Protein AF-A0A2S6PLZ0-F1 (afdb_monomer)

Solvent-accessible surface area (backbone atoms only — not comparable to full-atom values): 4575 Å² total; per-residue (Å²): 134,85,80,76,79,79,80,79,70,58,78,92,73,52,52,70,47,24,56,69,52,42,10,12,60,86,76,64,48,77,49,81,75,72,57,41,83,77,50,69,45,82,44,70,60,88,93,44,78,57,62,26,57,33,29,22,25,65,92,72,50,70,67,89,70,96,74,92,76,133

Mean predicted aligned error: 7.04 Å

Secondary structure (DSSP, 8-state):
---PPPPPPPGGG--HHHHTTSB-TTT-PBP-SS-EEEEEE--EETTEE--EEEEE-HHHH---------

Radius of gyration: 13.62 Å; Cα contacts (8 Å, |Δi|>4): 112; chains: 1; bounding box: 24×31×42 Å

pLDDT: mean 84.37, std 18.57, range [34.06, 97.5]

Sequence (70 aa):
MTAHPRPLPGPDRLTWDQSAGRACVYCARPLTSGAVHVGTIRDRLGAHVLDTEAWAGPCCSTTASPDSER

Foldseek 3Di:
DDDDQDDFDAPVPDDPCQQVVQAARPPRHGDDPAKDFSDWRWDDDVPDTSIGTHIHHPVRPPPPDPDPDD

Structure (mmCIF, N/CA/C/O backbone):
data_AF-A0A2S6PLZ0-F1
#
_entry.id   AF-A0A2S6PLZ0-F1
#
loop_
_atom_site.group_PDB
_atom_site.id
_atom_site.type_symbol
_atom_site.label_atom_id
_atom_site.label_alt_id
_atom_site.label_comp_id
_atom_site.label_asym_id
_atom_site.label_entity_id
_atom_site.label_seq_id
_atom_site.pdbx_PDB_ins_code
_atom_site.Cartn_x
_atom_site.Cartn_y
_atom_site.Cartn_z
_atom_site.occupancy
_atom_site.B_iso_or_equiv
_atom_site.auth_seq_id
_atom_site.auth_comp_id
_atom_site.auth_asym_id
_atom_site.auth_atom_id
_atom_site.pdbx_PDB_model_num
ATOM 1 N N . MET A 1 1 ? 11.335 15.138 19.198 1.00 34.06 1 MET A N 1
ATOM 2 C CA . MET A 1 1 ? 11.752 13.763 18.843 1.00 34.06 1 MET A CA 1
ATOM 3 C C . MET A 1 1 ? 11.120 13.430 17.503 1.00 34.06 1 MET A C 1
ATOM 5 O O . MET A 1 1 ? 9.903 13.354 17.431 1.00 34.06 1 MET A O 1
ATOM 9 N N . THR A 1 2 ? 11.900 13.343 16.427 1.00 39.31 2 THR A N 1
ATOM 10 C CA . THR A 1 2 ? 11.385 12.992 15.096 1.00 39.31 2 THR A CA 1
ATOM 11 C C . THR A 1 2 ? 11.057 11.504 15.073 1.00 39.31 2 THR A C 1
ATOM 13 O O . THR A 1 2 ? 11.965 10.677 15.125 1.00 39.31 2 THR A O 1
ATOM 16 N N . ALA A 1 3 ? 9.771 11.152 15.045 1.00 50.75 3 ALA A N 1
ATOM 17 C CA . ALA A 1 3 ? 9.352 9.781 14.782 1.00 50.75 3 ALA A CA 1
ATOM 18 C C . ALA A 1 3 ? 9.896 9.379 13.405 1.00 50.75 3 ALA A C 1
ATOM 20 O O . ALA A 1 3 ? 9.542 9.990 12.397 1.00 50.75 3 ALA A O 1
ATOM 21 N N . HIS A 1 4 ? 10.800 8.399 13.355 1.00 50.75 4 HIS A N 1
ATOM 22 C CA . HIS A 1 4 ? 11.233 7.854 12.075 1.00 50.75 4 HIS A CA 1
ATOM 23 C C . HIS A 1 4 ? 10.025 7.188 11.407 1.00 50.75 4 HIS A C 1
ATOM 25 O O . HIS A 1 4 ? 9.410 6.315 12.030 1.00 50.75 4 HIS A O 1
ATOM 31 N N . PRO A 1 5 ? 9.657 7.582 10.175 1.00 67.81 5 PRO A N 1
ATOM 32 C CA . PRO A 1 5 ? 8.576 6.918 9.468 1.00 67.81 5 PRO A CA 1
ATOM 33 C C . PRO A 1 5 ? 8.930 5.437 9.311 1.00 67.81 5 PRO A C 1
ATOM 35 O O . PRO A 1 5 ? 10.038 5.092 8.893 1.00 67.81 5 PRO A O 1
ATOM 38 N N . ARG A 1 6 ? 7.999 4.554 9.697 1.00 84.38 6 ARG A N 1
ATOM 39 C CA . ARG A 1 6 ? 8.157 3.111 9.498 1.00 84.38 6 ARG A CA 1
ATOM 40 C C . ARG A 1 6 ? 8.357 2.868 7.993 1.00 84.38 6 ARG A C 1
ATOM 42 O O . ARG A 1 6 ? 7.563 3.384 7.208 1.00 84.38 6 ARG A O 1
ATOM 49 N N . PRO A 1 7 ? 9.391 2.117 7.576 1.00 89.56 7 PRO A N 1
ATOM 50 C CA . PRO A 1 7 ? 9.627 1.872 6.161 1.00 89.56 7 PRO A CA 1
ATOM 51 C C . PRO A 1 7 ? 8.452 1.104 5.551 1.00 89.56 7 PRO A C 1
ATOM 53 O O . PRO A 1 7 ? 7.908 0.187 6.176 1.00 89.56 7 PRO A O 1
ATOM 56 N N . LEU A 1 8 ? 8.074 1.479 4.329 1.00 92.69 8 LEU A N 1
ATOM 57 C CA . LEU A 1 8 ? 7.066 0.747 3.571 1.00 92.69 8 LEU A CA 1
ATOM 58 C C . LEU A 1 8 ? 7.615 -0.633 3.168 1.00 92.69 8 LEU A C 1
ATOM 60 O O . LEU A 1 8 ? 8.805 -0.747 2.853 1.00 92.69 8 LEU A O 1
ATOM 64 N N . PRO A 1 9 ? 6.780 -1.687 3.173 1.00 93.00 9 PRO A N 1
ATOM 65 C CA . PRO A 1 9 ? 7.151 -2.975 2.601 1.00 93.00 9 PRO A CA 1
ATOM 66 C C . PRO A 1 9 ? 7.478 -2.855 1.108 1.00 93.00 9 PRO A C 1
ATOM 68 O O . PRO A 1 9 ? 7.003 -1.947 0.426 1.00 93.00 9 PRO A O 1
ATOM 71 N N . GLY A 1 10 ? 8.258 -3.809 0.597 1.00 92.94 10 GLY A N 1
ATOM 72 C CA . GLY A 1 10 ? 8.425 -3.984 -0.845 1.00 92.94 10 GLY A CA 1
ATOM 73 C C . GLY A 1 10 ? 7.121 -4.445 -1.515 1.00 92.94 10 GLY A C 1
ATOM 74 O O . GLY A 1 10 ? 6.303 -5.095 -0.854 1.00 92.94 10 GLY A O 1
ATOM 75 N N . PRO A 1 11 ? 6.922 -4.130 -2.808 1.00 91.69 11 PRO A N 1
ATOM 76 C CA . PRO A 1 11 ? 5.707 -4.487 -3.548 1.00 91.69 11 PRO A CA 1
ATOM 77 C C . PRO A 1 11 ? 5.480 -6.006 -3.618 1.00 91.69 11 PRO A C 1
ATOM 79 O O . PRO A 1 11 ? 4.344 -6.465 -3.558 1.00 91.69 11 PRO A O 1
ATOM 82 N N . ASP A 1 12 ? 6.558 -6.794 -3.632 1.00 92.25 12 ASP A N 1
ATOM 83 C CA . ASP A 1 12 ? 6.561 -8.262 -3.631 1.00 92.25 12 ASP A CA 1
ATOM 84 C C . ASP A 1 12 ? 5.997 -8.888 -2.345 1.00 92.25 12 ASP A C 1
ATOM 86 O O . ASP A 1 12 ? 5.669 -10.074 -2.317 1.00 92.25 12 ASP A O 1
ATOM 90 N N . ARG A 1 13 ? 5.888 -8.100 -1.269 1.00 94.06 13 ARG A N 1
ATOM 91 C CA . ARG A 1 13 ? 5.433 -8.563 0.050 1.00 94.06 13 ARG A CA 1
ATOM 92 C C . ARG A 1 13 ? 3.986 -8.211 0.355 1.00 94.06 13 ARG A C 1
ATOM 94 O O . ARG A 1 13 ? 3.490 -8.605 1.411 1.00 94.06 13 ARG A O 1
ATOM 101 N N . LEU A 1 14 ? 3.333 -7.443 -0.511 1.00 94.50 14 LEU A N 1
ATOM 102 C CA . LEU A 1 14 ? 1.959 -7.022 -0.291 1.00 94.50 14 LEU A CA 1
ATOM 103 C C . LEU A 1 14 ? 0.994 -8.151 -0.633 1.00 94.50 14 LEU A C 1
ATOM 105 O O . LEU A 1 14 ? 1.112 -8.819 -1.661 1.00 94.50 14 LEU A O 1
ATOM 109 N N . THR A 1 15 ? -0.013 -8.332 0.214 1.00 96.50 15 THR A N 1
ATOM 110 C CA . THR A 1 15 ? -1.205 -9.070 -0.196 1.00 96.50 15 THR A CA 1
ATOM 111 C C . THR A 1 15 ? -2.009 -8.235 -1.189 1.00 96.50 15 THR A C 1
ATOM 113 O O . THR A 1 15 ? -1.905 -7.007 -1.223 1.00 96.50 15 THR A O 1
ATOM 116 N N . TRP A 1 16 ? -2.879 -8.889 -1.959 1.00 95.38 16 TRP A N 1
ATOM 117 C CA . TRP A 1 16 ? -3.758 -8.190 -2.897 1.00 95.38 16 TRP A CA 1
ATOM 118 C C . TRP A 1 16 ? -4.593 -7.093 -2.215 1.00 95.38 16 TRP A C 1
ATOM 120 O O . TRP A 1 16 ? -4.701 -5.990 -2.742 1.00 95.38 16 TRP A O 1
ATOM 130 N N . ASP A 1 17 ? -5.116 -7.352 -1.011 1.00 97.50 17 ASP A N 1
ATOM 131 C CA . ASP A 1 17 ? -5.891 -6.356 -0.262 1.00 97.50 17 ASP A CA 1
ATOM 132 C C . ASP A 1 17 ? -5.045 -5.156 0.181 1.00 97.50 17 ASP A C 1
ATOM 134 O O . ASP A 1 17 ? -5.552 -4.035 0.231 1.00 97.50 17 ASP A O 1
ATOM 138 N N . GLN A 1 18 ? -3.763 -5.358 0.491 1.00 97.00 18 GLN A N 1
ATOM 139 C CA . GLN A 1 18 ? -2.855 -4.252 0.800 1.00 97.00 18 GLN A CA 1
ATOM 140 C C . GLN A 1 18 ? -2.567 -3.424 -0.454 1.00 97.00 18 GLN A C 1
ATOM 142 O O . GLN A 1 18 ? -2.644 -2.199 -0.391 1.00 97.00 18 GLN A O 1
ATOM 147 N N . SER A 1 19 ? -2.327 -4.076 -1.597 1.00 95.81 19 SER A N 1
ATOM 148 C CA . SER A 1 19 ? -2.114 -3.386 -2.875 1.00 95.81 19 SER A CA 1
ATOM 149 C C . SER A 1 19 ? -3.354 -2.642 -3.375 1.00 95.81 19 SER A C 1
ATOM 151 O O . SER A 1 19 ? -3.2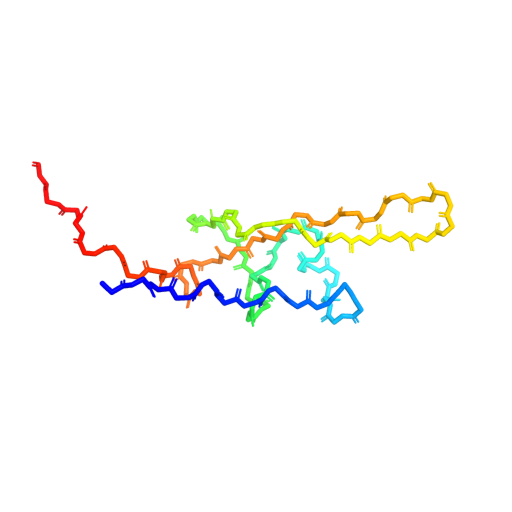44 -1.599 -4.009 1.00 95.81 19 SER A O 1
ATOM 153 N N . ALA A 1 20 ? -4.549 -3.142 -3.062 1.00 95.50 20 ALA A N 1
ATOM 154 C CA . ALA A 1 20 ? -5.815 -2.502 -3.407 1.00 95.50 20 ALA A CA 1
ATOM 155 C C . ALA A 1 20 ? -6.229 -1.375 -2.436 1.00 95.50 20 ALA A C 1
ATOM 157 O O . ALA A 1 20 ? -7.331 -0.841 -2.572 1.00 95.50 20 ALA A O 1
ATOM 158 N N . GLY A 1 21 ? -5.415 -1.056 -1.420 1.00 95.06 21 GLY A N 1
ATOM 159 C CA . GLY A 1 21 ? -5.752 -0.063 -0.392 1.00 95.06 21 GLY A CA 1
ATOM 160 C C . GLY A 1 21 ? -6.892 -0.489 0.546 1.00 95.06 21 GLY A C 1
ATOM 161 O O . GLY A 1 21 ? -7.508 0.350 1.198 1.00 95.06 21 GLY A O 1
ATOM 162 N N . ARG A 1 22 ? -7.196 -1.790 0.622 1.00 96.44 22 ARG A N 1
ATOM 163 C CA . ARG A 1 22 ? -8.277 -2.365 1.447 1.00 96.44 22 ARG A CA 1
ATOM 164 C C . ARG A 1 22 ? -7.797 -2.871 2.799 1.00 96.44 22 ARG A C 1
ATOM 166 O O . ARG A 1 22 ? -8.606 -3.040 3.707 1.00 96.44 22 ARG A O 1
ATOM 173 N N . ALA A 1 23 ? -6.500 -3.118 2.946 1.00 97.00 23 ALA A N 1
ATOM 174 C CA . ALA A 1 23 ? -5.892 -3.596 4.178 1.00 97.00 23 ALA A CA 1
ATOM 175 C C . ALA A 1 23 ? -4.693 -2.736 4.583 1.00 97.00 23 ALA A C 1
ATOM 177 O O . ALA A 1 23 ? -3.983 -2.183 3.747 1.00 97.00 23 ALA A O 1
ATOM 178 N N . CYS A 1 24 ? -4.454 -2.643 5.891 1.00 95.88 24 CYS A N 1
ATOM 179 C CA . CYS A 1 24 ? -3.324 -1.911 6.440 1.00 95.88 24 CYS A CA 1
ATOM 180 C C . CYS A 1 24 ? -2.011 -2.464 5.875 1.00 95.88 24 CYS A C 1
ATOM 182 O O . CYS A 1 24 ? -1.712 -3.653 6.036 1.00 95.88 24 CYS A O 1
ATOM 184 N N . VAL A 1 25 ? -1.187 -1.591 5.296 1.00 96.38 25 VAL A N 1
ATOM 185 C CA . VAL A 1 25 ? 0.088 -1.965 4.669 1.00 96.38 25 VAL A CA 1
ATOM 186 C C . VAL A 1 25 ? 1.051 -2.659 5.645 1.00 96.38 25 VAL A C 1
ATOM 188 O O . VAL A 1 25 ? 1.889 -3.454 5.239 1.00 96.38 25 VAL A O 1
ATOM 191 N N . TYR A 1 26 ? 0.903 -2.426 6.953 1.00 94.75 26 TYR A N 1
ATOM 192 C CA . TYR A 1 26 ? 1.794 -2.985 7.972 1.00 94.75 26 TYR A CA 1
ATOM 193 C C . TYR A 1 26 ? 1.296 -4.268 8.643 1.00 94.75 26 TYR A C 1
ATOM 195 O O . TYR A 1 26 ? 2.119 -5.061 9.091 1.00 94.75 26 TYR A O 1
ATOM 203 N N . CYS A 1 27 ? -0.019 -4.455 8.790 1.00 94.56 27 CYS A N 1
ATOM 204 C CA . CYS A 1 27 ? -0.577 -5.560 9.586 1.00 94.56 27 CYS A CA 1
ATOM 205 C C . CYS A 1 27 ? -1.673 -6.367 8.877 1.00 94.56 27 CYS A C 1
ATOM 207 O O . CYS A 1 27 ? -2.253 -7.255 9.496 1.00 94.56 27 CYS A O 1
ATOM 209 N N . ALA A 1 28 ? -1.980 -6.040 7.618 1.00 95.81 28 ALA A N 1
ATOM 210 C CA . ALA A 1 28 ? -2.974 -6.697 6.764 1.00 95.81 28 ALA A CA 1
ATOM 211 C C . ALA A 1 28 ? -4.419 -6.721 7.304 1.00 95.81 28 ALA A C 1
ATOM 213 O O . ALA A 1 28 ? -5.293 -7.348 6.711 1.00 95.81 28 ALA A O 1
ATOM 214 N N . ARG A 1 29 ? -4.718 -6.014 8.401 1.00 96.19 29 ARG A N 1
ATOM 215 C CA . ARG A 1 29 ? -6.096 -5.887 8.892 1.00 96.19 29 ARG A CA 1
ATOM 216 C C . ARG A 1 29 ? -6.935 -5.038 7.930 1.00 96.19 29 ARG A C 1
ATOM 218 O O . ARG A 1 29 ? -6.404 -4.035 7.440 1.00 96.19 29 ARG A O 1
ATOM 225 N N . PRO A 1 30 ? -8.218 -5.382 7.709 1.00 96.50 30 PRO A N 1
ATOM 226 C CA . PRO A 1 30 ? -9.113 -4.594 6.870 1.00 96.50 30 PRO A CA 1
ATOM 227 C C . PRO A 1 30 ? -9.166 -3.134 7.314 1.00 96.50 30 PRO A C 1
ATOM 229 O O . PRO A 1 30 ? -9.249 -2.833 8.508 1.00 96.50 30 PRO A O 1
ATOM 232 N N . LEU A 1 31 ? -9.114 -2.236 6.340 1.00 94.94 31 LEU A N 1
ATOM 233 C CA . LEU A 1 31 ? -9.320 -0.814 6.536 1.00 94.94 31 LEU A CA 1
ATOM 234 C C . LEU A 1 31 ? -10.807 -0.517 6.410 1.00 94.94 31 LEU A C 1
ATOM 236 O O . LEU A 1 31 ? -11.481 -0.983 5.494 1.00 94.94 31 LEU A O 1
ATOM 240 N N . THR A 1 32 ? -11.312 0.266 7.352 1.00 87.94 32 THR A N 1
ATOM 241 C CA . THR A 1 32 ? -12.681 0.771 7.333 1.00 87.94 32 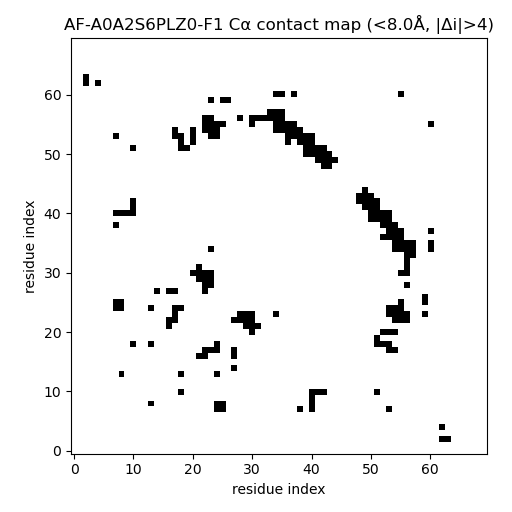THR A CA 1
ATOM 242 C C . THR A 1 32 ? -12.623 2.292 7.358 1.00 87.94 32 THR A C 1
ATOM 244 O O . THR A 1 32 ? -12.414 2.919 6.324 1.00 87.94 32 THR A O 1
ATOM 247 N N . SER A 1 33 ? -12.721 2.898 8.535 1.00 88.06 33 SER A N 1
ATOM 248 C CA . SER A 1 33 ? -12.580 4.334 8.750 1.00 88.06 33 SER A CA 1
ATOM 249 C C . SER A 1 33 ? -11.250 4.672 9.430 1.00 88.06 33 SER A C 1
ATOM 251 O O . SER A 1 33 ? -10.629 3.839 10.093 1.00 88.06 33 SER A O 1
ATOM 253 N N . GLY A 1 34 ? -10.790 5.913 9.247 1.00 88.44 34 GLY A N 1
ATOM 254 C CA . GLY A 1 34 ? -9.571 6.418 9.889 1.00 88.44 34 GLY A CA 1
ATOM 255 C C . GLY A 1 34 ? -8.263 5.883 9.300 1.00 88.44 34 GLY A C 1
ATOM 256 O O . GLY A 1 34 ? -7.222 5.981 9.947 1.00 88.44 34 GLY A O 1
ATOM 257 N N . ALA A 1 35 ? -8.297 5.304 8.096 1.00 92.38 35 ALA A N 1
ATOM 258 C CA . ALA A 1 35 ? -7.079 4.988 7.366 1.00 92.38 35 ALA A CA 1
ATOM 259 C C . ALA A 1 35 ? -6.364 6.280 6.948 1.00 92.38 35 ALA A C 1
ATOM 261 O O . ALA A 1 35 ? -7.003 7.237 6.510 1.00 92.38 35 ALA A O 1
ATOM 262 N N . VAL A 1 36 ? -5.040 6.294 7.062 1.00 93.38 36 VAL A N 1
ATOM 263 C CA . VAL A 1 36 ? -4.201 7.406 6.609 1.00 93.38 36 VAL A CA 1
ATOM 264 C C . VAL A 1 36 ? -3.281 6.940 5.494 1.00 93.38 36 VAL A C 1
ATOM 266 O O . VAL A 1 36 ? -2.765 5.818 5.522 1.00 93.38 36 VAL A O 1
ATOM 269 N N . HIS A 1 37 ? -3.060 7.814 4.522 1.00 93.44 37 HIS A N 1
ATOM 270 C CA . HIS A 1 37 ? -2.072 7.589 3.482 1.00 93.44 37 HIS A CA 1
ATOM 271 C C . HIS A 1 37 ? -0.667 7.712 4.084 1.00 93.44 37 HIS A C 1
ATOM 273 O O . HIS A 1 37 ? -0.343 8.721 4.711 1.00 93.44 37 HIS A O 1
ATOM 279 N N . VAL A 1 38 ? 0.161 6.681 3.910 1.00 93.38 38 VAL A N 1
ATOM 280 C CA . VAL A 1 38 ? 1.524 6.617 4.472 1.00 93.38 38 VAL A CA 1
ATOM 281 C C . VAL A 1 38 ? 2.622 6.652 3.410 1.00 93.38 38 VAL A C 1
ATOM 283 O O . VAL A 1 38 ? 3.802 6.687 3.753 1.00 93.38 38 VAL A O 1
ATOM 286 N N . GLY A 1 39 ? 2.251 6.685 2.131 1.00 94.12 39 GLY A N 1
ATOM 287 C CA . GLY A 1 39 ? 3.167 6.874 1.012 1.00 94.12 39 GLY A CA 1
ATOM 288 C C . GLY A 1 39 ? 2.797 6.027 -0.199 1.00 94.12 39 GLY A C 1
ATOM 289 O O . GLY A 1 39 ? 1.794 5.324 -0.208 1.00 94.12 39 GLY A O 1
ATOM 290 N N . THR A 1 40 ? 3.645 6.076 -1.221 1.00 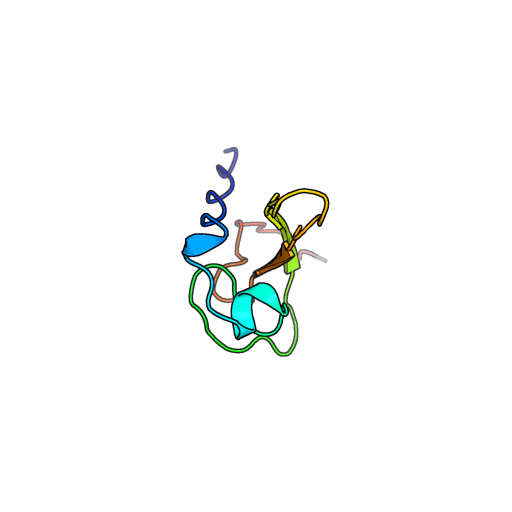95.69 40 THR A N 1
ATOM 291 C CA . THR A 1 40 ? 3.462 5.314 -2.461 1.00 95.69 40 THR A CA 1
ATOM 292 C C . THR A 1 40 ? 4.610 4.330 -2.619 1.00 95.69 40 THR A C 1
ATOM 294 O O . THR A 1 40 ? 5.774 4.736 -2.670 1.00 95.69 40 THR A O 1
ATOM 297 N N . ILE A 1 41 ? 4.289 3.044 -2.715 1.00 95.56 41 ILE A N 1
ATOM 298 C CA . ILE A 1 41 ? 5.249 1.996 -3.058 1.00 95.56 41 ILE A CA 1
ATOM 299 C C . ILE A 1 41 ? 5.424 2.044 -4.570 1.00 95.56 41 ILE A C 1
ATOM 301 O O . ILE A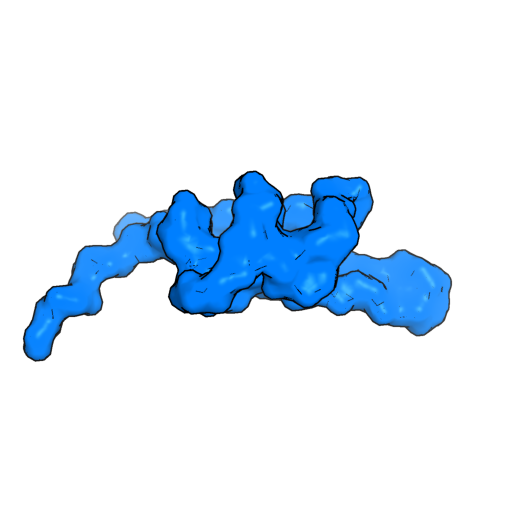 1 41 ? 4.453 1.903 -5.311 1.00 95.56 41 ILE A O 1
ATOM 305 N N . ARG A 1 42 ? 6.651 2.310 -5.022 1.00 94.50 42 ARG A N 1
ATOM 306 C CA . ARG A 1 42 ? 6.965 2.413 -6.449 1.00 94.50 42 ARG A CA 1
ATOM 307 C C . ARG A 1 42 ? 7.298 1.041 -7.006 1.00 94.50 42 ARG A C 1
ATOM 309 O O . ARG A 1 42 ? 8.151 0.361 -6.440 1.00 94.50 42 ARG A O 1
ATOM 316 N N . ASP A 1 43 ? 6.668 0.676 -8.115 1.00 93.75 43 ASP A N 1
ATOM 317 C CA . ASP A 1 43 ? 6.941 -0.590 -8.792 1.00 93.75 43 ASP A CA 1
ATOM 318 C C . ASP A 1 43 ? 6.690 -0.502 -10.303 1.00 93.75 43 ASP A C 1
ATOM 320 O O . ASP A 1 43 ? 5.934 0.347 -10.791 1.00 93.75 43 ASP A O 1
ATOM 324 N N . ARG A 1 44 ? 7.367 -1.359 -11.071 1.00 93.75 44 ARG A N 1
ATOM 325 C CA . ARG A 1 44 ? 7.277 -1.402 -12.533 1.00 93.75 44 ARG A CA 1
ATOM 326 C C . ARG A 1 44 ? 7.407 -2.820 -13.063 1.00 93.75 44 ARG A C 1
ATOM 328 O O . ARG A 1 44 ? 8.332 -3.544 -12.711 1.00 93.75 44 ARG A O 1
ATOM 335 N N . LEU A 1 45 ? 6.557 -3.150 -14.031 1.00 91.38 45 LEU A N 1
ATOM 336 C CA . LEU A 1 45 ? 6.653 -4.375 -14.818 1.00 91.38 45 LEU A CA 1
ATOM 337 C C . LEU A 1 45 ? 6.758 -4.024 -16.304 1.00 91.38 45 LEU A C 1
ATOM 339 O O . LEU A 1 45 ? 5.765 -3.730 -16.972 1.00 91.38 45 LEU A O 1
ATOM 343 N N . GLY A 1 46 ? 7.986 -4.019 -16.826 1.00 92.75 46 GLY A N 1
ATOM 344 C CA . GLY A 1 46 ? 8.258 -3.531 -18.178 1.00 92.75 46 GLY A CA 1
ATOM 345 C C . GLY A 1 46 ? 7.846 -2.062 -18.330 1.00 92.75 46 GLY A C 1
ATOM 346 O O . GLY A 1 46 ? 8.341 -1.201 -17.605 1.00 92.75 46 GLY A O 1
ATOM 347 N N . ALA A 1 47 ? 6.934 -1.777 -19.264 1.00 93.94 47 ALA A N 1
ATOM 348 C CA . ALA A 1 47 ? 6.378 -0.436 -19.479 1.00 93.94 47 ALA A CA 1
ATOM 349 C C . ALA A 1 47 ? 5.216 -0.083 -18.527 1.00 93.94 47 ALA A C 1
ATOM 351 O O . ALA A 1 47 ? 4.768 1.063 -18.509 1.00 93.94 47 ALA A O 1
ATOM 352 N N . HIS A 1 48 ? 4.712 -1.045 -17.748 1.00 91.31 48 HIS A N 1
ATOM 353 C CA . HIS A 1 48 ? 3.598 -0.825 -16.831 1.00 91.31 48 HIS A CA 1
ATOM 354 C C . HIS A 1 48 ? 4.092 -0.252 -15.501 1.00 91.31 48 HIS A C 1
ATOM 356 O O . HIS A 1 48 ? 4.984 -0.814 -14.865 1.00 91.31 48 HIS A O 1
ATOM 362 N N . VAL A 1 49 ? 3.485 0.855 -15.071 1.00 93.81 49 VAL A N 1
ATOM 363 C CA . VAL A 1 49 ? 3.663 1.417 -13.727 1.00 93.81 49 VAL A CA 1
ATOM 364 C C . VAL A 1 49 ? 2.671 0.728 -12.795 1.00 93.81 49 VAL A C 1
ATOM 366 O O . VAL A 1 49 ? 1.472 0.740 -13.065 1.00 93.81 49 VAL A O 1
ATOM 369 N N . LEU A 1 50 ? 3.181 0.118 -11.725 1.00 93.25 50 LEU A N 1
ATOM 370 C CA . LEU A 1 50 ? 2.412 -0.642 -10.730 1.0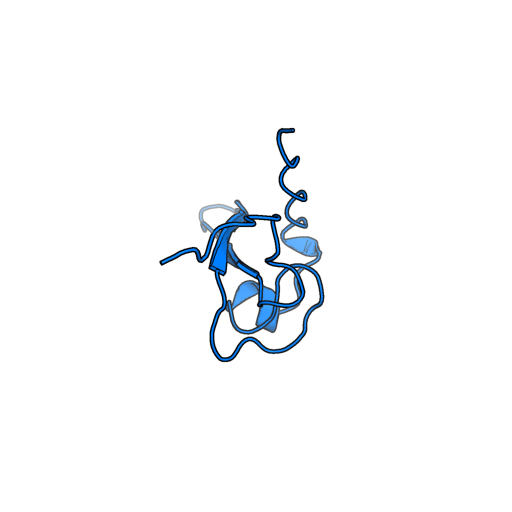0 93.25 50 LEU A CA 1
ATOM 371 C C . LEU A 1 50 ? 2.458 0.033 -9.354 1.00 93.25 50 LEU A C 1
ATOM 373 O O . LEU A 1 50 ? 2.345 -0.613 -8.312 1.00 93.25 50 LEU A O 1
ATOM 377 N N . ASP A 1 51 ? 2.653 1.350 -9.360 1.00 94.94 51 ASP A N 1
ATOM 378 C CA . ASP A 1 51 ? 2.704 2.146 -8.148 1.00 94.94 51 ASP A CA 1
ATOM 379 C C . ASP A 1 51 ? 1.448 1.917 -7.306 1.00 94.94 51 ASP A C 1
ATOM 381 O O . ASP A 1 51 ? 0.319 1.949 -7.795 1.00 94.94 51 ASP A O 1
ATOM 385 N N . THR A 1 52 ? 1.671 1.678 -6.023 1.00 95.00 52 THR A N 1
ATOM 386 C CA . THR A 1 52 ? 0.639 1.284 -5.075 1.00 95.00 52 THR A CA 1
ATOM 387 C C . THR A 1 52 ? 0.559 2.322 -3.969 1.00 95.00 52 THR A C 1
ATOM 389 O O . THR A 1 52 ? 1.549 2.599 -3.286 1.00 95.00 52 THR A O 1
ATOM 392 N N . GLU A 1 53 ? -0.621 2.903 -3.770 1.00 95.31 53 GLU A N 1
ATOM 393 C C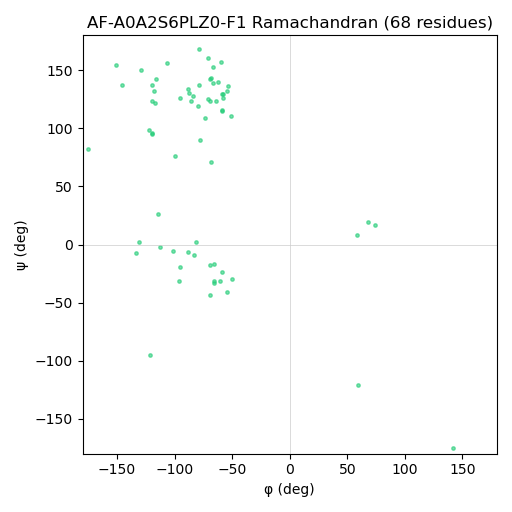A . GLU A 1 53 ? -0.876 3.750 -2.608 1.00 95.31 53 GLU A C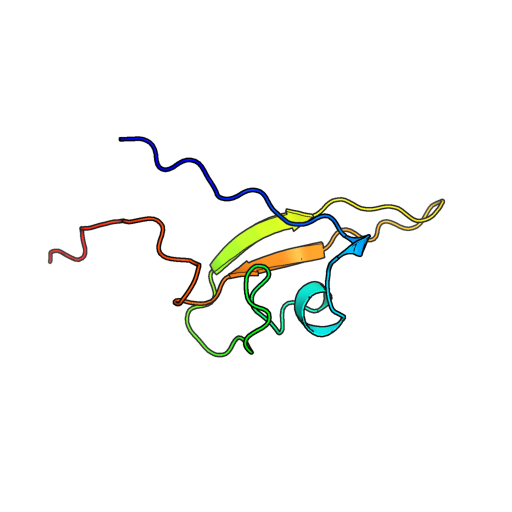A 1
ATOM 394 C C . GLU A 1 53 ? -0.910 2.893 -1.342 1.00 95.31 53 GLU A C 1
ATOM 396 O O . GLU A 1 53 ? -1.683 1.941 -1.225 1.00 95.31 53 GLU A O 1
ATOM 401 N N . ALA A 1 54 ? -0.067 3.236 -0.374 1.00 95.75 54 ALA A N 1
ATOM 402 C CA . ALA A 1 54 ? 0.009 2.546 0.897 1.00 95.75 54 ALA A CA 1
ATOM 403 C C . ALA A 1 54 ? -0.839 3.269 1.945 1.00 95.75 54 ALA A C 1
ATOM 405 O O . ALA A 1 54 ? -0.650 4.456 2.234 1.00 95.75 54 ALA A O 1
ATOM 406 N N . TRP A 1 55 ? -1.732 2.508 2.571 1.00 95.81 55 TRP A N 1
ATOM 407 C CA . TRP A 1 55 ? -2.656 2.992 3.588 1.00 95.81 55 TRP A CA 1
ATOM 408 C C . TRP A 1 55 ? -2.423 2.268 4.915 1.00 95.81 55 TRP A C 1
ATOM 410 O O . TRP A 1 55 ? -2.233 1.050 4.956 1.00 95.81 55 TRP A O 1
ATOM 420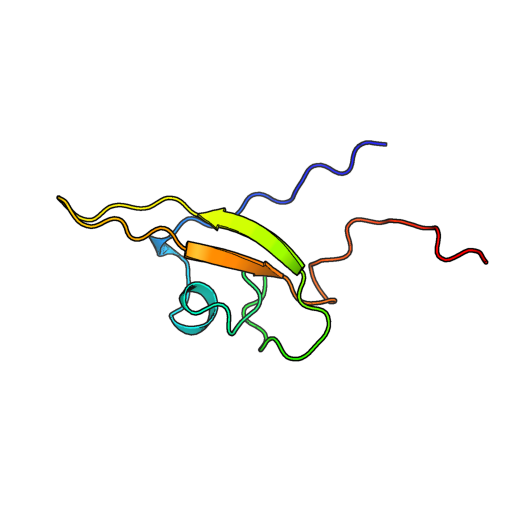 N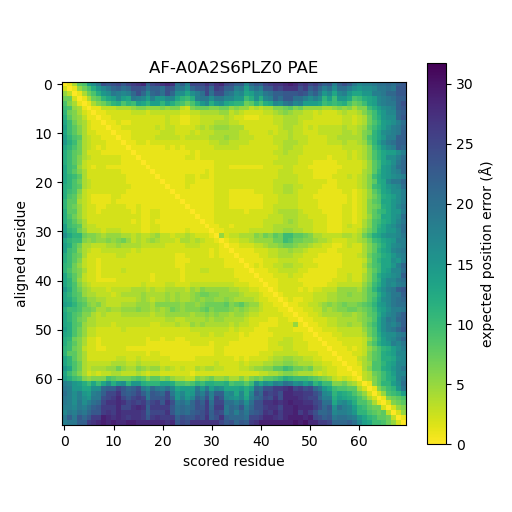 N . ALA A 1 56 ? -2.445 3.005 6.023 1.00 95.06 56 ALA A N 1
ATOM 421 C CA . ALA A 1 56 ? -2.330 2.449 7.367 1.00 95.06 56 ALA A CA 1
ATOM 422 C C . ALA A 1 56 ? -3.596 2.735 8.172 1.00 95.06 56 ALA A C 1
ATOM 424 O O . ALA A 1 56 ? -4.071 3.866 8.215 1.00 95.06 56 ALA A O 1
ATOM 425 N N . GLY A 1 57 ? -4.131 1.710 8.835 1.00 93.38 57 GLY A N 1
ATOM 426 C CA . GLY A 1 57 ? -5.264 1.878 9.746 1.00 93.38 57 GLY A CA 1
ATOM 427 C C . GLY A 1 57 ? -4.830 2.441 11.104 1.00 93.38 57 GLY A C 1
ATOM 428 O O . GLY A 1 57 ? -3.639 2.372 11.422 1.00 93.38 57 GLY A O 1
ATOM 429 N N . PRO A 1 58 ? -5.779 2.871 11.958 1.00 88.38 58 PRO A N 1
ATOM 430 C CA . PRO A 1 58 ? -5.513 3.453 13.283 1.00 88.38 58 PRO A CA 1
ATOM 431 C C . PRO A 1 58 ? -4.562 2.639 14.171 1.00 88.38 58 PRO A C 1
ATOM 433 O O . PRO A 1 58 ? -3.813 3.181 14.971 1.00 88.38 58 PRO A O 1
ATOM 436 N N . CYS A 1 59 ? -4.546 1.313 14.012 1.00 83.94 59 CYS A N 1
ATOM 437 C CA . CYS A 1 59 ? -3.655 0.420 14.755 1.00 83.94 59 CYS A CA 1
ATOM 438 C C . CYS A 1 59 ? -2.162 0.537 14.390 1.00 83.94 59 CYS A C 1
ATOM 440 O O . CYS A 1 59 ? -1.316 0.030 15.123 1.00 83.94 59 CYS A O 1
ATOM 442 N N . CYS A 1 60 ? -1.827 1.129 13.243 1.00 89.00 60 CYS A N 1
ATOM 443 C CA . CYS A 1 60 ? -0.453 1.253 12.746 1.00 89.00 60 CYS A CA 1
ATOM 444 C C . CYS A 1 60 ? -0.118 2.662 12.242 1.00 89.00 60 CYS A C 1
ATOM 446 O O . CYS A 1 60 ? 1.036 2.915 11.909 1.00 89.00 60 CYS A O 1
ATOM 448 N N . SER A 1 61 ? -1.108 3.554 12.170 1.00 79.81 61 SER A N 1
ATOM 449 C CA . SER A 1 61 ? -0.952 4.947 11.764 1.00 79.81 61 SER A CA 1
ATOM 450 C C . SER A 1 61 ? -0.618 5.890 12.912 1.00 79.81 61 SER A C 1
ATOM 452 O O . SER A 1 61 ? -0.351 7.059 12.641 1.00 79.81 61 SER A O 1
ATOM 454 N N . THR A 1 62 ? -0.619 5.414 14.166 1.00 66.69 62 THR A N 1
ATOM 455 C CA . THR A 1 62 ? -0.209 6.197 15.338 1.00 66.69 62 THR A CA 1
ATOM 456 C C . THR A 1 62 ? 1.292 6.478 15.296 1.00 66.69 62 THR A C 1
ATOM 458 O O . THR A 1 62 ? 2.088 5.962 16.076 1.00 66.69 62 THR A O 1
ATOM 461 N N . THR A 1 63 ? 1.691 7.341 14.373 1.00 55.75 63 THR A N 1
ATOM 462 C CA . THR A 1 63 ? 2.711 8.338 14.642 1.00 55.75 63 THR A CA 1
ATOM 463 C C . THR A 1 63 ? 2.158 9.159 15.798 1.00 55.75 63 THR A C 1
ATOM 465 O O . THR A 1 63 ? 1.087 9.748 15.675 1.00 55.75 63 THR A O 1
ATOM 468 N N . ALA A 1 64 ? 2.819 9.125 16.953 1.00 46.84 64 ALA A N 1
ATOM 469 C CA . ALA A 1 64 ? 2.431 9.935 18.096 1.00 46.84 64 ALA A CA 1
ATOM 470 C C . ALA A 1 64 ? 2.275 11.405 17.667 1.00 46.84 64 ALA A C 1
ATOM 472 O O . ALA A 1 64 ? 3.260 12.074 17.363 1.00 46.84 64 ALA A O 1
ATOM 473 N N . SER A 1 65 ? 1.042 11.899 17.653 1.00 36.94 65 SER A N 1
ATOM 474 C CA . SER A 1 65 ? 0.747 13.317 17.792 1.00 36.94 65 SER A CA 1
ATOM 475 C C . SER A 1 65 ? -0.117 13.435 19.044 1.00 36.94 65 SER A C 1
ATOM 477 O O . SER A 1 65 ? -1.313 13.141 18.988 1.00 36.94 65 SER A O 1
ATOM 479 N N . PRO A 1 66 ? 0.478 13.742 20.211 1.00 49.12 66 PRO A N 1
ATOM 480 C CA . PRO A 1 66 ? -0.296 14.209 21.340 1.00 49.12 66 PRO A CA 1
ATOM 481 C C . PRO A 1 66 ? -0.605 15.678 21.058 1.00 49.12 66 PRO A C 1
ATOM 483 O O . PRO A 1 66 ? 0.232 16.519 21.335 1.00 49.12 66 PRO A O 1
ATOM 486 N N . ASP A 1 67 ? -1.718 15.958 20.387 1.00 48.31 67 ASP A N 1
ATOM 487 C CA . ASP A 1 67 ? -2.460 17.216 20.553 1.00 48.31 67 ASP A CA 1
ATOM 488 C C . ASP A 1 67 ? -3.746 17.170 19.726 1.00 48.31 67 ASP A C 1
ATOM 490 O O . ASP A 1 67 ? -3.858 17.648 18.600 1.00 48.31 67 ASP A O 1
ATOM 494 N N . SER A 1 68 ? -4.752 16.538 20.322 1.00 50.56 68 SER A N 1
ATOM 495 C CA . SER A 1 68 ? -6.125 17.010 20.202 1.00 50.56 68 SER A CA 1
ATOM 496 C C . SER A 1 68 ? -6.430 17.785 21.479 1.00 50.56 68 SER A C 1
ATOM 498 O O . SER A 1 68 ? -7.094 17.258 22.366 1.00 50.56 68 SER A O 1
ATOM 500 N N . GLU A 1 69 ? -5.920 19.011 21.595 1.00 44.78 69 GLU A N 1
ATOM 501 C CA . GLU A 1 69 ? -6.354 19.946 22.633 1.00 44.78 69 GLU A CA 1
ATOM 502 C C . GLU A 1 69 ? -6.937 21.204 21.973 1.00 44.78 69 GLU A C 1
ATOM 504 O O . GLU A 1 69 ? -6.220 22.091 21.531 1.00 44.78 69 GLU A O 1
ATOM 509 N N . ARG A 1 70 ? -8.270 21.154 21.850 1.00 41.06 70 ARG A N 1
ATOM 510 C CA . ARG A 1 70 ? -9.262 22.219 22.077 1.00 41.06 70 ARG A CA 1
ATOM 511 C C . ARG A 1 70 ? -9.159 23.570 21.363 1.00 41.06 70 ARG A C 1
ATOM 513 O O . ARG A 1 70 ? -8.235 24.355 21.646 1.00 41.06 70 ARG A O 1
#